Protein AF-A0A9R0P3U7-F1 (afdb_monomer)

Organism: Amycolatopsis mediterranei (strain S699) (NCBI:txid713604)

Radius of gyration: 27.36 Å; Cα contacts (8 Å, |Δi|>4): 194; chains: 1; bounding box: 64×31×93 Å

Foldseek 3Di:
DDDDDPPPPPFDKDKDKDKAFPVCVVVVQVLVVLLAWDFDDWDDDVRIIITMIMGGPPWFPVVLSVVLSVQLVVLVVVLVVLLVVLQVVLVVVLVVLLVQLVVLQVQLVVCVVVVVVVSNVVSPVSSVVSNVVSVVSSVVSSVVSCVVCVVVNVVSVVSSVVSSVVSNVRRD

Mean predicted aligned error: 7.84 Å

Solvent-accessible surface area (backbone atoms only — not comparable to full-atom values): 9050 Å² total; per-residue (Å²): 136,86,79,79,81,79,84,72,75,85,79,57,69,44,76,50,76,49,80,39,49,54,91,47,43,65,61,56,48,56,56,42,41,44,72,56,36,39,85,74,46,78,48,82,53,90,69,30,30,38,41,30,32,35,26,72,64,89,51,56,63,53,73,60,45,52,52,36,49,52,53,29,51,52,30,52,53,46,42,58,49,54,58,51,47,27,51,50,56,19,49,53,53,25,51,54,39,38,51,53,12,51,52,27,41,52,52,13,56,53,25,50,75,69,68,38,56,72,57,16,55,56,28,40,53,50,14,52,53,31,56,56,43,29,68,58,47,27,58,55,42,28,52,52,39,43,62,68,46,43,69,57,42,52,49,31,53,48,49,36,51,55,33,33,58,57,35,45,68,36,73,107

Structure (mmCIF, N/CA/C/O backbone):
data_AF-A0A9R0P3U7-F1
#
_entry.id   AF-A0A9R0P3U7-F1
#
loop_
_atom_site.group_PDB
_atom_site.id
_atom_site.type_symbol
_atom_site.label_atom_id
_atom_site.label_alt_id
_atom_site.label_comp_id
_atom_site.label_asym_id
_atom_site.label_entity_id
_atom_site.label_seq_id
_atom_site.pdbx_PDB_ins_code
_atom_site.Cartn_x
_atom_site.Cartn_y
_atom_site.Cartn_z
_atom_site.occupancy
_atom_site.B_iso_or_equiv
_atom_site.auth_seq_id
_atom_site.auth_comp_id
_atom_site.auth_asym_id
_atom_site.auth_atom_id
_atom_site.pdbx_PDB_model_num
ATOM 1 N N . MET A 1 1 ? -30.220 18.589 57.039 1.00 37.47 1 MET A N 1
ATOM 2 C CA . MET A 1 1 ? -30.140 19.066 55.644 1.00 37.47 1 MET A CA 1
ATOM 3 C C . MET A 1 1 ? -29.134 18.176 54.930 1.00 37.47 1 MET A C 1
ATOM 5 O O . MET A 1 1 ? -27.944 18.268 55.188 1.00 37.47 1 MET A O 1
ATOM 9 N N . THR A 1 2 ? -29.640 17.190 54.199 1.00 32.22 2 THR A N 1
ATOM 10 C CA . THR A 1 2 ? -28.894 16.063 53.626 1.00 32.22 2 THR A CA 1
ATOM 11 C C . THR A 1 2 ? -28.163 16.534 52.367 1.00 32.22 2 THR A C 1
ATOM 13 O O . THR A 1 2 ? -28.814 16.929 51.404 1.00 32.22 2 THR A O 1
ATOM 16 N N . ILE A 1 3 ? -26.827 16.539 52.372 1.00 41.19 3 ILE A N 1
ATOM 17 C CA . ILE A 1 3 ? -26.035 16.827 51.169 1.00 41.19 3 ILE A CA 1
ATOM 18 C C . ILE A 1 3 ? -25.976 15.543 50.341 1.00 41.19 3 ILE A C 1
ATOM 20 O O . ILE A 1 3 ? -25.471 14.520 50.800 1.00 41.19 3 ILE A O 1
ATOM 24 N N . ALA A 1 4 ? -26.557 15.602 49.144 1.00 38.62 4 ALA A N 1
ATOM 25 C CA . ALA A 1 4 ? -26.574 14.518 48.176 1.00 38.62 4 ALA A CA 1
ATOM 26 C C . ALA A 1 4 ? -25.140 14.089 47.825 1.00 38.62 4 ALA A C 1
ATOM 28 O O . ALA A 1 4 ? -24.325 14.898 47.378 1.00 38.62 4 ALA A O 1
ATOM 29 N N . ALA A 1 5 ? -24.842 12.807 48.033 1.00 41.56 5 ALA A N 1
ATOM 30 C CA . ALA A 1 5 ? -23.624 12.176 47.559 1.00 41.56 5 ALA A CA 1
ATOM 31 C C . ALA A 1 5 ? -23.601 12.238 46.023 1.00 41.56 5 ALA A C 1
ATOM 33 O O . ALA A 1 5 ? -24.422 11.627 45.344 1.00 41.56 5 ALA A O 1
ATOM 34 N N . ASN A 1 6 ? -22.674 13.022 45.484 1.00 44.75 6 ASN A N 1
ATOM 35 C CA . ASN A 1 6 ? -22.354 13.072 44.066 1.00 44.75 6 ASN A CA 1
ATOM 36 C C . ASN A 1 6 ? -21.674 11.747 43.677 1.00 44.75 6 ASN A C 1
ATOM 38 O O . ASN A 1 6 ? -20.470 11.591 43.878 1.00 44.75 6 ASN A O 1
ATOM 42 N N . ASP A 1 7 ? -22.454 10.798 43.155 1.00 44.03 7 ASP A N 1
ATOM 43 C CA . ASP A 1 7 ? -22.013 9.501 42.620 1.00 44.03 7 ASP A CA 1
ATOM 44 C C . ASP A 1 7 ? -21.230 9.672 41.304 1.00 44.03 7 ASP A C 1
ATOM 46 O O . ASP A 1 7 ? -21.638 9.249 40.223 1.00 44.03 7 ASP A O 1
ATOM 50 N N . ARG A 1 8 ? -20.077 10.346 41.368 1.00 46.25 8 ARG A N 1
ATOM 51 C CA . ARG A 1 8 ? -19.072 10.269 40.304 1.00 46.25 8 ARG A CA 1
ATOM 52 C C . ARG A 1 8 ? -18.259 9.014 40.546 1.00 46.25 8 ARG A C 1
ATOM 54 O O . ARG A 1 8 ? -17.208 9.065 41.184 1.00 46.25 8 ARG A O 1
ATOM 61 N N . GLN A 1 9 ? -18.754 7.885 40.048 1.00 52.25 9 GLN A N 1
ATOM 62 C CA . GLN A 1 9 ? -17.965 6.663 39.963 1.00 52.25 9 GLN A CA 1
ATOM 63 C C . GLN A 1 9 ? -16.602 7.002 39.347 1.00 52.25 9 GLN A C 1
ATOM 65 O O . GLN A 1 9 ? -16.529 7.512 38.230 1.00 52.25 9 GLN A O 1
ATOM 70 N N . ALA A 1 10 ? -15.518 6.765 40.086 1.00 55.09 10 ALA A N 1
ATOM 71 C CA . ALA A 1 10 ? -14.168 6.964 39.583 1.00 55.09 10 ALA A CA 1
ATOM 72 C C . ALA A 1 10 ? -13.922 5.975 38.430 1.00 55.09 10 ALA A C 1
ATOM 74 O O . ALA A 1 10 ? -13.651 4.793 38.651 1.00 55.09 10 ALA A O 1
ATOM 75 N N . VAL A 1 11 ? -14.084 6.445 37.193 1.00 63.28 11 VAL A N 1
ATOM 76 C CA . VAL A 1 11 ? -13.786 5.670 35.987 1.00 63.28 11 VAL A CA 1
ATOM 77 C C . VAL A 1 11 ? -12.270 5.647 35.816 1.00 63.28 11 VAL A C 1
ATOM 79 O O . VAL A 1 11 ? -11.634 6.688 35.658 1.00 63.28 11 VAL A O 1
ATOM 82 N N . SER A 1 12 ? -11.675 4.457 35.899 1.00 75.00 12 SER A N 1
ATOM 83 C CA . SER A 1 12 ? -10.252 4.263 35.622 1.00 75.00 12 SER A CA 1
ATOM 84 C C . SER A 1 12 ? -10.084 4.036 34.123 1.00 75.00 12 SER A C 1
ATOM 86 O O . SER A 1 12 ? -10.644 3.082 33.586 1.00 75.00 12 SER A O 1
ATOM 88 N N . TYR A 1 13 ? -9.320 4.903 33.463 1.00 81.75 13 TYR A N 1
ATOM 89 C CA . TYR A 1 13 ? -9.018 4.800 32.036 1.00 81.75 13 TYR A CA 1
ATOM 90 C C . TYR A 1 13 ? -7.704 4.052 31.797 1.00 81.75 13 TYR A C 1
ATOM 92 O O . TYR A 1 13 ? -6.769 4.134 32.597 1.00 81.75 13 TYR A O 1
ATOM 100 N N . GLU A 1 14 ? -7.635 3.323 30.688 1.00 84.50 14 GLU A N 1
ATOM 101 C CA . GLU A 1 14 ? -6.380 2.893 30.076 1.00 84.50 14 GLU A CA 1
ATOM 102 C C . GLU A 1 14 ? -6.054 3.784 28.878 1.00 84.50 14 GLU A C 1
ATOM 104 O O . GLU A 1 14 ? -6.958 4.280 28.207 1.00 84.50 14 GLU A O 1
ATOM 109 N N . TYR A 1 15 ? -4.761 3.982 28.631 1.00 87.06 15 TYR A N 1
ATOM 110 C CA . TYR A 1 15 ? -4.244 4.848 27.579 1.00 87.06 15 TYR A CA 1
ATOM 111 C C . TYR A 1 15 ? -3.344 4.042 26.654 1.00 87.06 15 TYR A C 1
ATOM 113 O O . TYR A 1 15 ? -2.592 3.177 27.108 1.00 87.06 15 TYR A O 1
ATOM 121 N N . THR A 1 16 ? -3.407 4.340 25.365 1.00 89.06 16 THR A N 1
ATOM 122 C CA . THR A 1 16 ? -2.484 3.806 24.370 1.00 89.06 16 THR A CA 1
ATOM 123 C C . THR A 1 16 ? -2.142 4.876 23.348 1.00 89.06 16 THR A C 1
ATOM 125 O O . THR A 1 16 ? -2.907 5.813 23.113 1.00 89.06 16 THR A O 1
ATOM 128 N N . THR A 1 17 ? -0.982 4.726 22.728 1.00 90.06 17 THR A N 1
ATOM 129 C CA . THR A 1 17 ? -0.498 5.636 21.701 1.00 90.06 17 THR A CA 1
ATOM 130 C C . THR A 1 17 ? -0.135 4.821 20.476 1.00 90.06 17 THR A C 1
ATOM 132 O O . THR A 1 17 ? 0.686 3.907 20.552 1.00 90.06 17 THR A O 1
ATOM 135 N N . ILE A 1 18 ? -0.731 5.164 19.338 1.00 91.62 18 ILE A N 1
ATOM 136 C CA . ILE A 1 18 ? -0.463 4.501 18.062 1.00 91.62 18 ILE A CA 1
ATOM 137 C C . ILE A 1 18 ? 0.065 5.509 17.050 1.00 91.62 18 ILE A C 1
ATOM 139 O O . ILE A 1 18 ? -0.390 6.650 16.987 1.00 91.62 18 ILE A O 1
ATOM 143 N N . ARG A 1 19 ? 1.029 5.085 16.234 1.00 92.00 19 ARG A N 1
ATOM 144 C CA . ARG A 1 19 ? 1.553 5.880 15.122 1.00 92.00 19 ARG A CA 1
ATOM 145 C C . ARG A 1 19 ? 1.035 5.304 13.815 1.00 92.00 19 ARG A C 1
ATOM 147 O O . ARG A 1 19 ? 1.267 4.132 13.532 1.00 92.00 19 ARG A O 1
ATOM 154 N N . VAL A 1 20 ? 0.354 6.127 13.027 1.00 91.88 20 VAL A N 1
ATOM 155 C CA . VAL A 1 20 ? -0.311 5.701 11.789 1.00 91.88 20 VAL A CA 1
ATOM 156 C C . VAL A 1 20 ? 0.047 6.628 10.631 1.00 91.88 20 VAL A C 1
ATOM 158 O O . VAL A 1 20 ? 0.421 7.784 10.838 1.00 91.88 20 VAL A O 1
ATOM 161 N N . GLU A 1 21 ? -0.030 6.121 9.403 1.00 90.62 21 GLU A N 1
ATOM 162 C CA . GLU A 1 21 ? 0.094 6.955 8.204 1.00 90.62 21 GLU A CA 1
ATOM 163 C C . GLU A 1 21 ? -1.110 7.912 8.135 1.00 90.62 21 GLU A C 1
ATOM 165 O O . GLU A 1 21 ? -2.233 7.562 8.511 1.00 90.62 21 GLU A O 1
ATOM 170 N N . ARG A 1 22 ? -0.874 9.158 7.716 1.00 88.06 22 ARG A N 1
ATOM 171 C CA . ARG A 1 22 ? -1.877 10.232 7.770 1.00 88.06 22 ARG A CA 1
ATOM 172 C C . ARG A 1 22 ? -3.093 9.957 6.881 1.00 88.06 22 ARG A C 1
ATOM 174 O O . ARG A 1 22 ? -4.198 10.373 7.217 1.00 88.06 22 ARG A O 1
ATOM 181 N N . ASP A 1 23 ? -2.895 9.268 5.766 1.00 87.81 23 ASP A N 1
ATOM 182 C CA . ASP A 1 23 ? -3.950 8.825 4.850 1.00 87.81 23 ASP A CA 1
ATOM 183 C C . ASP A 1 23 ? -4.873 7.763 5.477 1.00 87.81 23 ASP A C 1
ATOM 185 O O . ASP A 1 23 ? -6.067 7.725 5.180 1.00 87.81 23 ASP A O 1
ATOM 189 N N . LYS A 1 24 ? -4.348 6.954 6.400 1.00 88.38 24 LYS A N 1
ATOM 190 C CA . LYS A 1 24 ? -5.059 5.861 7.079 1.00 88.38 24 LYS A CA 1
ATOM 191 C C . LYS A 1 24 ? -5.595 6.234 8.457 1.00 88.38 24 LYS A C 1
ATOM 193 O O . LYS A 1 24 ? -6.249 5.413 9.096 1.00 88.38 24 LYS A O 1
ATOM 198 N N . GLU A 1 25 ? -5.376 7.467 8.912 1.00 91.00 25 GLU A N 1
ATOM 199 C CA . GLU A 1 25 ? -5.805 7.943 10.234 1.00 91.00 25 GLU A CA 1
ATOM 200 C C . GLU A 1 25 ? -7.283 7.651 10.515 1.00 91.00 25 GLU A C 1
ATOM 202 O O . GLU A 1 25 ? -7.614 7.126 11.577 1.00 91.00 25 GLU A O 1
ATOM 207 N N . ARG A 1 26 ? -8.169 7.983 9.564 1.00 89.94 26 ARG A N 1
ATOM 208 C CA . ARG A 1 26 ? -9.618 7.768 9.709 1.00 89.94 26 ARG A CA 1
ATOM 209 C C . ARG A 1 26 ? -9.945 6.302 9.947 1.00 89.94 26 ARG A C 1
ATOM 211 O O . ARG A 1 26 ? -10.655 5.992 10.894 1.00 89.94 26 ARG A O 1
ATOM 218 N N . LEU A 1 27 ? -9.366 5.419 9.139 1.00 90.38 27 LEU A N 1
ATOM 219 C CA . LEU A 1 27 ? -9.607 3.988 9.247 1.00 90.38 27 LEU A CA 1
ATOM 220 C C . LEU A 1 27 ? -9.114 3.441 10.590 1.00 90.38 27 LEU A C 1
ATOM 222 O O . LEU A 1 27 ? -9.845 2.729 11.268 1.00 90.38 27 LEU A O 1
ATOM 226 N N . HIS A 1 28 ? -7.899 3.806 11.012 1.00 91.94 28 HIS A N 1
ATOM 227 C CA . HIS A 1 28 ? -7.396 3.392 12.322 1.00 91.94 28 HIS A CA 1
ATOM 228 C C . HIS A 1 28 ? -8.298 3.892 13.450 1.00 91.94 28 HIS A C 1
ATOM 230 O O . HIS A 1 28 ? -8.609 3.123 14.354 1.00 91.94 28 HIS A O 1
ATOM 236 N N . ARG A 1 29 ? -8.753 5.144 13.387 1.00 92.19 29 ARG A N 1
ATOM 237 C CA . ARG A 1 29 ? -9.664 5.710 14.382 1.00 92.19 29 ARG A CA 1
ATOM 238 C C . ARG A 1 29 ? -10.971 4.917 14.473 1.00 92.19 29 ARG A C 1
ATOM 240 O O . ARG A 1 29 ? -11.303 4.465 15.560 1.00 92.19 29 ARG A O 1
ATOM 247 N N . GLU A 1 30 ? -11.656 4.697 13.353 1.00 91.19 30 GLU A N 1
ATOM 248 C CA . GLU A 1 30 ? -12.940 3.977 13.298 1.00 91.19 30 GLU A CA 1
ATOM 249 C C . GLU A 1 30 ? -12.831 2.546 13.853 1.00 91.19 30 GLU A C 1
ATOM 251 O O . GLU A 1 30 ? -13.691 2.084 14.611 1.00 91.19 30 GLU A O 1
ATOM 256 N N . VAL A 1 31 ? -11.736 1.848 13.529 1.00 91.44 31 VAL A N 1
ATOM 257 C CA . VAL A 1 31 ? -11.465 0.511 14.072 1.00 91.44 31 VAL A CA 1
ATOM 258 C C . VAL A 1 31 ? -11.306 0.570 15.588 1.00 91.44 31 VAL A C 1
ATOM 260 O O . VAL A 1 31 ? -11.970 -0.184 16.290 1.00 91.44 31 VAL A O 1
ATOM 263 N N . HIS A 1 32 ? -10.482 1.478 16.115 1.00 91.38 32 HIS A N 1
ATOM 264 C CA . HIS A 1 32 ? -10.245 1.573 17.559 1.00 91.38 32 HIS A CA 1
ATOM 265 C C . HIS A 1 32 ? -11.505 2.018 18.322 1.00 91.38 32 HIS A C 1
ATOM 267 O O . HIS A 1 32 ? -11.795 1.472 19.389 1.00 91.38 32 HIS A O 1
ATOM 273 N N . GLU A 1 33 ? -12.299 2.930 17.759 1.00 90.62 33 GLU A N 1
ATOM 274 C CA . GLU A 1 33 ? -13.597 3.343 18.312 1.00 90.62 33 GLU A CA 1
ATOM 275 C C . GLU A 1 33 ? -14.557 2.156 18.467 1.00 90.62 33 GLU A C 1
ATOM 277 O O . GLU A 1 33 ? -15.218 2.022 19.499 1.00 90.62 33 GLU A O 1
ATOM 282 N N . SER A 1 34 ? -14.553 1.220 17.513 1.00 89.00 34 SER A N 1
ATOM 283 C CA . SER A 1 34 ? -15.367 -0.003 17.583 1.00 89.00 34 SER A CA 1
ATOM 284 C C . SER A 1 34 ? -15.000 -0.924 18.760 1.00 89.00 34 SER A C 1
ATOM 286 O O . SER A 1 34 ? -15.835 -1.703 19.219 1.00 89.00 34 SER A O 1
ATOM 288 N N . PHE A 1 35 ? -13.777 -0.809 19.291 1.00 90.12 35 PHE A N 1
ATOM 289 C CA . PHE A 1 35 ? -13.299 -1.533 20.478 1.00 90.12 35 PHE A CA 1
ATOM 290 C C . PHE A 1 35 ? -13.371 -0.699 21.771 1.00 90.12 35 PHE A C 1
ATOM 292 O O . PHE A 1 35 ? -12.787 -1.091 22.786 1.00 90.12 35 PHE A O 1
ATOM 299 N N . GLY A 1 36 ? -14.077 0.438 21.751 1.00 87.75 36 GLY A N 1
ATOM 300 C CA . GLY A 1 36 ? -14.317 1.298 22.913 1.00 87.75 36 GLY A CA 1
ATOM 301 C C . GLY A 1 36 ? -13.225 2.335 23.186 1.00 87.75 36 GLY A C 1
ATOM 302 O O . GLY A 1 36 ? -13.249 2.974 24.238 1.00 87.75 36 GLY A O 1
ATOM 303 N N . TRP A 1 37 ? -12.258 2.503 22.282 1.00 91.38 37 TRP A N 1
ATOM 304 C CA . TRP A 1 37 ? -11.258 3.560 22.402 1.00 91.38 37 TRP A CA 1
ATOM 305 C C . TRP A 1 37 ? -11.828 4.914 21.979 1.00 91.38 37 TRP A C 1
ATOM 307 O O . TRP A 1 37 ? -12.610 5.022 21.044 1.00 91.38 37 TRP A O 1
ATOM 317 N N . ILE A 1 38 ? -11.395 5.967 22.657 1.00 90.25 38 ILE A N 1
ATOM 318 C CA . ILE A 1 38 ? -11.803 7.347 22.424 1.00 90.25 38 ILE A CA 1
ATOM 319 C C . ILE A 1 38 ? -10.538 8.150 22.157 1.00 90.25 38 ILE A C 1
ATOM 321 O O . ILE A 1 38 ? -9.551 8.013 22.880 1.00 90.25 38 ILE A O 1
ATOM 325 N N . LEU A 1 39 ? -10.564 9.001 21.136 1.00 91.25 39 LEU A N 1
ATOM 326 C CA . LEU A 1 39 ? -9.453 9.903 20.861 1.00 91.25 39 LEU A CA 1
ATOM 327 C C . LEU A 1 39 ? -9.288 10.921 21.996 1.00 91.25 39 LEU A C 1
ATOM 329 O O . LEU A 1 39 ? -10.214 11.669 22.303 1.00 91.25 39 LEU A O 1
ATOM 333 N N . ASP A 1 40 ? -8.098 10.950 22.586 1.00 90.62 40 ASP A N 1
ATOM 334 C CA . ASP A 1 40 ? -7.707 11.896 23.633 1.00 90.62 40 ASP A CA 1
ATOM 335 C C . ASP A 1 40 ? -6.778 12.984 23.082 1.00 90.62 40 ASP A C 1
ATOM 337 O O . ASP A 1 40 ? -6.924 14.159 23.412 1.00 90.62 40 ASP A O 1
ATOM 341 N N . GLY A 1 41 ? -5.882 12.610 22.165 1.00 87.50 41 GLY A N 1
ATOM 342 C CA . GLY A 1 41 ? -4.870 13.506 21.615 1.00 87.50 41 GLY A CA 1
ATOM 343 C C . GLY A 1 41 ? -4.447 13.136 20.197 1.00 87.50 41 GLY A C 1
ATOM 344 O O . GLY A 1 41 ? -4.568 11.995 19.746 1.00 87.50 41 GLY A O 1
ATOM 345 N N . ARG A 1 42 ? -3.961 14.136 19.458 1.00 91.94 42 ARG A N 1
ATOM 346 C CA . ARG A 1 42 ? -3.481 13.985 18.081 1.00 91.94 42 ARG A CA 1
ATOM 347 C C . ARG A 1 42 ? -2.235 14.832 17.874 1.00 91.94 42 ARG A C 1
ATOM 349 O O . ARG A 1 42 ? -2.312 16.057 17.922 1.00 91.94 42 ARG A O 1
ATOM 356 N N . VAL A 1 43 ? -1.123 14.183 17.542 1.00 92.12 43 VAL A N 1
ATOM 357 C CA . VAL A 1 43 ? 0.150 14.850 17.251 1.00 92.12 43 VAL A CA 1
ATOM 358 C C . VAL A 1 43 ? 0.562 14.548 15.806 1.00 92.12 43 VAL A C 1
ATOM 360 O O . VAL A 1 43 ? 1.008 13.435 15.509 1.00 92.12 43 VAL A O 1
ATOM 363 N N . PRO A 1 44 ? 0.379 15.490 14.864 1.00 88.50 44 PRO A N 1
ATOM 364 C CA . PRO A 1 44 ? 0.813 15.306 13.483 1.00 88.50 44 PRO A CA 1
ATOM 365 C C . PRO A 1 44 ? 2.345 15.367 13.366 1.00 88.50 44 PRO A C 1
ATOM 367 O O . PRO A 1 44 ? 2.986 16.236 13.950 1.00 88.50 44 PRO A O 1
ATOM 370 N N . ALA A 1 45 ? 2.929 14.470 12.568 1.00 88.75 45 ALA A N 1
ATOM 371 C CA . ALA A 1 45 ? 4.366 14.370 12.318 1.00 88.75 45 ALA A CA 1
ATOM 372 C C . ALA A 1 45 ? 4.637 14.005 10.843 1.00 88.75 45 ALA A C 1
ATOM 374 O O . ALA A 1 45 ? 4.840 12.836 10.494 1.00 88.75 45 ALA A O 1
ATOM 375 N N . GLY A 1 46 ? 4.629 15.014 9.965 1.00 88.31 46 GLY A N 1
ATOM 376 C CA . GLY A 1 46 ? 4.864 14.849 8.525 1.00 88.31 46 GLY A CA 1
ATOM 377 C C . GLY A 1 46 ? 3.784 13.999 7.845 1.00 88.31 46 GLY A C 1
ATOM 378 O O . GLY A 1 46 ? 2.605 14.358 7.849 1.00 88.31 46 GLY A O 1
ATOM 379 N N . GLU A 1 47 ? 4.195 12.867 7.269 1.00 88.88 47 GLU A N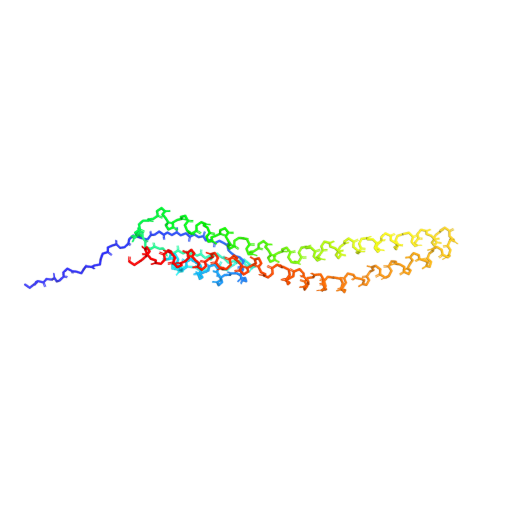 1
ATOM 380 C CA . GLU A 1 47 ? 3.304 11.875 6.640 1.00 88.88 47 GLU A CA 1
ATOM 381 C C . GLU A 1 47 ? 2.650 10.917 7.644 1.00 88.88 47 GLU A C 1
ATOM 383 O O . GLU A 1 47 ? 1.776 10.129 7.288 1.00 88.88 47 GLU A O 1
ATOM 388 N N . THR A 1 48 ? 3.044 10.993 8.913 1.00 90.69 4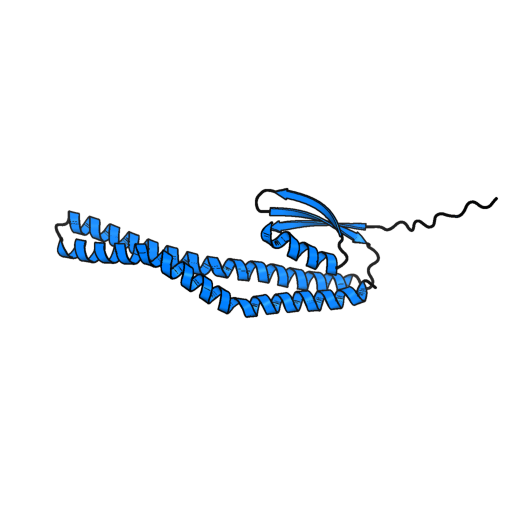8 THR A N 1
ATOM 389 C CA . THR A 1 48 ? 2.491 10.166 9.987 1.00 90.69 48 THR A CA 1
ATOM 390 C C . THR A 1 48 ? 1.762 11.017 11.013 1.00 90.69 48 THR A C 1
ATOM 392 O O . THR A 1 48 ? 2.008 12.214 11.153 1.00 90.69 48 THR A O 1
ATOM 395 N N . VAL A 1 49 ? 0.858 10.397 11.755 1.00 92.81 49 VAL A N 1
ATOM 396 C CA . VAL A 1 49 ? 0.155 11.017 12.870 1.00 92.81 49 VAL A CA 1
ATOM 397 C C . VAL A 1 49 ? 0.145 10.064 14.049 1.00 92.81 49 VAL A C 1
ATOM 399 O O . VAL A 1 49 ? -0.096 8.865 13.906 1.00 92.81 49 VAL A O 1
ATOM 402 N N . THR A 1 50 ? 0.456 10.605 15.217 1.00 93.31 50 THR A N 1
ATOM 403 C CA . THR A 1 50 ? 0.358 9.888 16.478 1.00 93.31 50 THR A CA 1
ATOM 404 C C . THR A 1 50 ? -1.019 10.159 17.069 1.00 93.31 50 THR A C 1
ATOM 406 O O . THR A 1 50 ? -1.406 11.319 17.236 1.00 93.31 50 THR A O 1
ATOM 409 N N . LEU A 1 51 ? -1.768 9.095 17.343 1.00 92.25 51 LEU A N 1
ATOM 410 C CA . LEU A 1 51 ? -3.072 9.138 17.992 1.00 92.25 51 LEU A CA 1
ATOM 411 C C . LEU A 1 51 ? -2.914 8.651 19.428 1.00 92.25 51 LEU A C 1
ATOM 413 O O . LEU A 1 51 ? -2.406 7.554 19.665 1.00 92.25 51 LEU A O 1
ATOM 417 N N . GLU A 1 52 ? -3.356 9.469 20.369 1.00 91.88 52 GLU A N 1
ATOM 418 C CA . GLU A 1 52 ? -3.473 9.115 21.777 1.00 91.88 52 GLU A CA 1
ATOM 419 C C . GLU A 1 52 ? -4.922 8.723 22.030 1.00 91.88 52 GLU A C 1
ATOM 421 O O . GLU A 1 52 ? -5.852 9.480 21.739 1.00 91.88 52 GLU A O 1
ATOM 426 N N . LEU A 1 53 ? -5.116 7.506 22.516 1.00 91.31 53 LEU A N 1
ATOM 427 C CA . LEU A 1 53 ? -6.414 6.880 22.685 1.00 91.31 53 LEU A CA 1
ATOM 428 C C . LEU A 1 53 ? -6.593 6.508 24.155 1.00 91.31 53 LEU A C 1
ATOM 430 O O . LEU A 1 53 ? -5.667 6.000 24.788 1.00 91.31 53 LEU A O 1
ATOM 434 N N . LYS A 1 54 ? -7.800 6.705 24.679 1.00 91.06 54 LYS A N 1
ATOM 435 C CA . LYS A 1 54 ? -8.194 6.274 26.023 1.00 91.06 54 LYS A CA 1
ATOM 436 C C . LYS A 1 54 ? -9.419 5.371 25.978 1.00 91.06 54 LYS A C 1
ATOM 438 O O . LYS A 1 54 ? -10.290 5.565 25.137 1.00 91.06 54 LYS A O 1
ATOM 443 N N . ARG A 1 55 ? -9.518 4.403 26.883 1.00 87.44 55 ARG A N 1
ATOM 444 C CA . ARG A 1 55 ? -10.664 3.484 26.991 1.00 87.44 55 ARG A CA 1
ATOM 445 C C . ARG A 1 55 ? -11.003 3.220 28.455 1.00 87.44 55 ARG A C 1
ATOM 447 O O . ARG A 1 55 ? -10.111 3.221 29.301 1.00 87.44 55 ARG A O 1
ATOM 454 N N . ASP A 1 56 ? -12.281 3.017 28.770 1.00 84.44 56 ASP A N 1
ATOM 455 C CA . ASP A 1 56 ? -12.703 2.598 30.114 1.00 84.44 56 ASP A CA 1
ATOM 456 C C . ASP A 1 56 ? -12.169 1.185 30.414 1.00 84.44 56 ASP A C 1
ATOM 458 O O . ASP A 1 56 ? -12.262 0.279 29.585 1.00 84.44 56 ASP A O 1
ATOM 462 N N . ARG A 1 57 ? -11.606 0.968 31.606 1.00 78.06 57 ARG A N 1
ATOM 463 C CA . ARG A 1 57 ? -11.101 -0.348 32.029 1.00 78.06 57 ARG A CA 1
ATOM 464 C C . ARG A 1 57 ? -12.209 -1.362 32.327 1.00 78.06 57 ARG A C 1
ATOM 466 O O . ARG A 1 57 ? -11.909 -2.551 32.448 1.00 78.06 57 ARG A O 1
ATOM 473 N N . ARG A 1 58 ? -13.469 -0.939 32.459 1.00 75.81 58 ARG A N 1
ATOM 474 C CA . ARG A 1 58 ? -14.620 -1.793 32.808 1.00 75.81 58 ARG A CA 1
ATOM 475 C C . ARG A 1 58 ? -15.205 -2.544 31.603 1.00 75.81 58 ARG A C 1
ATOM 477 O O . ARG A 1 58 ? -16.390 -2.445 31.314 1.00 75.81 58 ARG A O 1
ATOM 484 N N . ILE A 1 59 ? -14.382 -3.338 30.921 1.00 76.88 59 ILE A N 1
ATOM 485 C CA . ILE A 1 59 ? -14.813 -4.145 29.766 1.00 76.88 59 ILE A CA 1
ATOM 486 C C . ILE A 1 59 ? -15.205 -5.550 30.215 1.00 76.88 59 ILE A C 1
ATOM 488 O O . ILE A 1 59 ? -14.435 -6.245 30.889 1.00 76.88 59 ILE A O 1
ATOM 492 N N . ARG A 1 60 ? -16.385 -6.008 29.791 1.00 74.69 60 ARG A N 1
ATOM 493 C CA . ARG A 1 60 ? -16.821 -7.384 30.017 1.00 74.69 60 ARG A CA 1
ATOM 494 C C . ARG A 1 60 ? -15.968 -8.324 29.163 1.00 74.69 60 ARG A C 1
ATOM 496 O O . ARG A 1 60 ? -15.864 -8.159 27.957 1.00 74.69 60 ARG A O 1
ATOM 503 N N . ASN A 1 61 ? -15.360 -9.329 29.790 1.00 80.94 61 ASN A N 1
ATOM 504 C CA . ASN A 1 61 ? -14.528 -10.330 29.111 1.00 80.94 61 ASN A CA 1
ATOM 505 C C . ASN A 1 61 ? -13.362 -9.741 28.277 1.00 80.94 61 ASN A C 1
ATOM 507 O O . ASN A 1 61 ? -13.196 -10.027 27.089 1.00 80.94 61 ASN A O 1
ATOM 511 N N . ARG A 1 62 ? -12.518 -8.931 28.933 1.00 84.44 62 ARG A N 1
ATOM 512 C CA . ARG A 1 62 ? -11.327 -8.284 28.349 1.00 84.44 62 ARG A CA 1
ATOM 513 C C . ARG A 1 62 ? -10.427 -9.203 27.500 1.00 84.44 62 ARG A C 1
ATOM 515 O O . ARG A 1 62 ? -9.998 -8.733 26.448 1.00 84.44 62 ARG A O 1
ATOM 522 N N . PRO A 1 63 ? -10.133 -10.464 27.884 1.00 88.06 63 PRO A N 1
ATOM 523 C CA . PRO A 1 63 ? -9.284 -11.333 27.066 1.00 88.06 63 PRO A CA 1
ATOM 524 C C . PRO A 1 63 ? -9.846 -11.577 25.660 1.00 88.06 63 PRO A C 1
ATOM 526 O O . PRO A 1 63 ? -9.097 -11.549 24.690 1.00 88.06 63 PRO A O 1
ATOM 529 N N . VAL A 1 64 ? -11.167 -11.744 25.533 1.00 88.94 64 VAL A N 1
ATOM 530 C CA . VAL A 1 64 ? -11.820 -11.960 24.232 1.00 88.94 64 VAL A CA 1
ATOM 531 C C . VAL A 1 64 ? -11.794 -10.693 23.381 1.00 88.94 64 VAL A C 1
ATOM 533 O O . VAL A 1 64 ? -11.474 -10.758 22.197 1.00 88.94 64 VAL A O 1
ATOM 536 N N . VAL A 1 65 ? -12.076 -9.529 23.975 1.00 89.12 65 VAL A N 1
ATOM 537 C CA . VAL A 1 65 ? -12.017 -8.242 23.260 1.00 89.12 65 VAL A CA 1
ATOM 538 C C . VAL A 1 65 ? -10.596 -7.938 22.783 1.00 89.12 65 VAL A C 1
ATOM 540 O O . VAL A 1 65 ? -10.424 -7.468 21.662 1.00 89.12 65 VAL A O 1
ATOM 543 N N . ALA A 1 66 ? -9.579 -8.249 23.591 1.00 89.56 66 ALA A N 1
ATOM 544 C CA . ALA A 1 66 ? -8.181 -8.086 23.202 1.00 89.56 66 ALA A CA 1
ATOM 545 C C . ALA A 1 66 ? -7.805 -8.971 22.000 1.00 89.56 66 ALA A C 1
ATOM 547 O O . ALA A 1 66 ? -7.123 -8.502 21.094 1.00 89.56 66 ALA A O 1
ATOM 548 N N . GLU A 1 67 ? -8.289 -10.214 21.950 1.00 93.12 67 GLU A N 1
ATOM 549 C CA . GLU A 1 67 ? -8.026 -11.116 20.822 1.00 93.12 67 GLU A CA 1
ATOM 550 C C . GLU A 1 67 ? -8.749 -10.683 19.534 1.00 93.12 67 GLU A C 1
ATOM 552 O O . GLU A 1 67 ? -8.169 -10.709 18.445 1.00 93.12 67 GLU A O 1
ATOM 557 N N . LEU A 1 68 ? -9.996 -10.212 19.647 1.00 93.50 68 LEU A N 1
ATOM 558 C CA . LEU A 1 68 ? -10.728 -9.630 18.516 1.00 93.50 68 LEU A CA 1
ATOM 559 C C . LEU A 1 68 ? -10.037 -8.364 17.994 1.00 93.50 68 LEU A C 1
ATOM 561 O O . LEU A 1 68 ? -9.906 -8.197 16.782 1.00 93.50 68 LEU A O 1
ATOM 565 N N . GLN A 1 69 ? -9.555 -7.508 18.899 1.00 92.19 69 GLN A N 1
ATOM 566 C CA . GLN A 1 69 ? -8.793 -6.313 18.545 1.00 92.19 69 GLN A CA 1
ATOM 567 C C . GLN A 1 69 ? -7.497 -6.689 17.815 1.00 92.19 69 GLN A C 1
ATOM 569 O O . GLN A 1 69 ? -7.225 -6.143 16.750 1.00 92.19 69 GLN A O 1
ATOM 574 N N . ARG A 1 70 ? -6.744 -7.675 18.322 1.00 93.75 70 ARG A N 1
ATOM 575 C CA . ARG A 1 70 ? -5.525 -8.187 17.674 1.00 93.75 70 ARG A CA 1
ATOM 576 C C . ARG A 1 70 ? -5.806 -8.672 16.250 1.00 93.75 70 ARG A C 1
ATOM 578 O O . ARG A 1 70 ? -5.080 -8.327 15.324 1.00 93.75 70 ARG A O 1
ATOM 585 N N . THR A 1 71 ? -6.902 -9.405 16.061 1.00 95.44 71 THR A N 1
ATOM 586 C CA . THR A 1 71 ? -7.337 -9.883 14.738 1.00 95.44 71 THR A CA 1
ATOM 587 C C . THR A 1 71 ? -7.682 -8.722 13.794 1.00 95.44 71 THR A C 1
ATOM 589 O O . THR A 1 71 ? -7.303 -8.734 12.622 1.00 95.44 71 THR A O 1
ATOM 592 N N . ALA A 1 72 ? -8.368 -7.690 14.292 1.00 93.25 72 ALA A N 1
ATOM 593 C CA . ALA A 1 72 ? -8.690 -6.498 13.509 1.00 93.25 72 ALA A CA 1
ATOM 594 C C . ALA A 1 72 ? -7.435 -5.695 13.126 1.00 93.25 72 ALA A C 1
ATOM 596 O O . ALA A 1 72 ? -7.313 -5.242 11.988 1.00 93.25 72 ALA A O 1
ATOM 597 N N . GLU A 1 73 ? -6.479 -5.551 14.046 1.00 93.19 73 GLU A N 1
ATOM 598 C CA . GLU A 1 73 ? -5.192 -4.891 13.802 1.00 93.19 73 GLU A CA 1
ATOM 599 C C . GLU A 1 73 ? -4.344 -5.654 1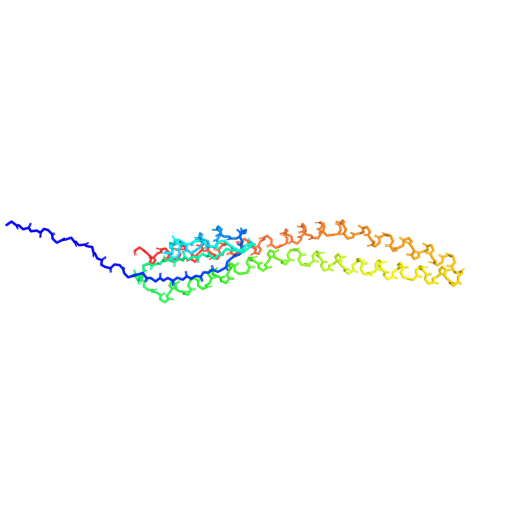2.772 1.00 93.19 73 GLU A C 1
ATOM 601 O O . GLU A 1 73 ? -3.741 -5.039 11.889 1.00 93.19 73 GLU A O 1
ATOM 606 N N . GLU A 1 74 ? -4.340 -6.989 12.815 1.00 95.31 74 GLU A N 1
ATOM 607 C CA . GLU A 1 74 ? -3.689 -7.827 11.801 1.00 95.31 74 GLU A CA 1
ATOM 608 C C . GLU A 1 74 ? -4.313 -7.642 10.413 1.00 95.31 74 GLU A C 1
ATOM 610 O O . GLU A 1 74 ? -3.587 -7.492 9.419 1.00 95.31 74 GLU A O 1
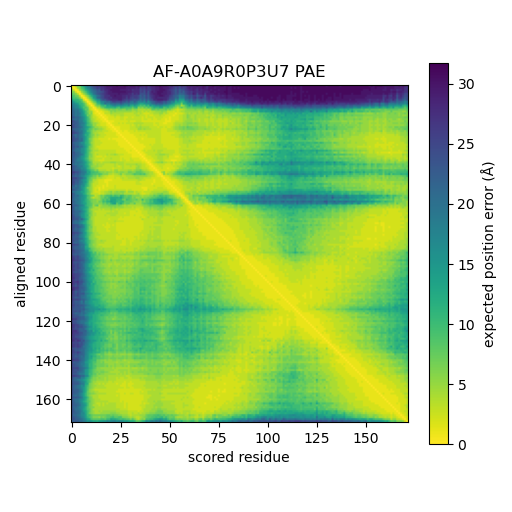ATOM 615 N N . ALA A 1 75 ? -5.648 -7.602 10.338 1.00 94.25 75 ALA A N 1
ATOM 616 C CA . ALA A 1 75 ? -6.378 -7.339 9.102 1.00 94.25 75 ALA A CA 1
ATOM 617 C C . ALA A 1 75 ? -6.081 -5.930 8.561 1.00 94.25 75 ALA A C 1
ATOM 619 O O . ALA A 1 75 ? -5.810 -5.760 7.369 1.00 94.25 75 ALA A O 1
ATOM 620 N N . LEU A 1 76 ? -6.025 -4.928 9.438 1.00 93.31 76 LEU A N 1
ATOM 621 C CA . LEU A 1 76 ? -5.685 -3.549 9.093 1.00 93.31 76 LEU A CA 1
ATOM 622 C C . LEU A 1 76 ? -4.245 -3.421 8.569 1.00 93.31 76 LEU A C 1
ATOM 624 O O . LEU A 1 76 ? -3.999 -2.802 7.530 1.00 93.31 76 LEU A O 1
ATOM 628 N N . ALA A 1 77 ? -3.290 -4.085 9.222 1.00 92.75 77 ALA A N 1
ATOM 629 C CA . ALA A 1 77 ? -1.915 -4.173 8.740 1.00 92.75 77 ALA A CA 1
ATOM 630 C C . ALA A 1 77 ? -1.837 -4.883 7.376 1.00 92.75 77 ALA A C 1
ATOM 632 O O . ALA A 1 77 ? -1.037 -4.499 6.517 1.00 92.75 77 ALA A O 1
ATOM 633 N N . SER A 1 78 ? -2.679 -5.897 7.155 1.00 94.00 78 SER A N 1
ATOM 634 C CA . SER A 1 78 ? -2.796 -6.604 5.879 1.00 94.00 78 SER A CA 1
ATOM 635 C C . SER A 1 78 ? -3.285 -5.690 4.755 1.00 94.00 78 SER A C 1
ATOM 637 O O . SER A 1 78 ? -2.651 -5.658 3.700 1.00 94.00 78 SER A O 1
ATOM 639 N N . ILE A 1 79 ? -4.314 -4.865 4.993 1.00 93.38 79 ILE A N 1
ATOM 640 C CA . ILE A 1 79 ? -4.779 -3.838 4.040 1.00 93.38 79 ILE A CA 1
ATOM 641 C C . ILE A 1 79 ? -3.615 -2.926 3.645 1.00 93.38 79 ILE A C 1
ATOM 643 O O . IL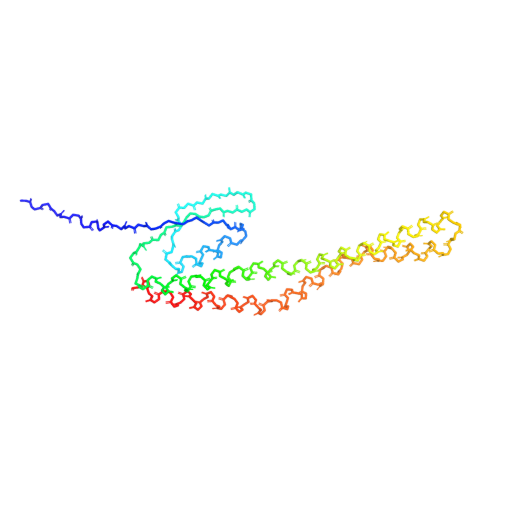E A 1 79 ? -3.306 -2.795 2.459 1.00 93.38 79 ILE A O 1
ATOM 647 N N . GLY A 1 80 ? -2.889 -2.385 4.627 1.00 91.06 80 GLY A N 1
ATOM 648 C CA . GLY A 1 80 ? -1.750 -1.507 4.362 1.00 91.06 80 GLY A CA 1
ATOM 649 C C . GLY A 1 80 ? -0.611 -2.181 3.581 1.00 91.06 80 GLY A C 1
ATOM 650 O O . GLY A 1 80 ? 0.083 -1.515 2.808 1.00 91.06 80 GLY A O 1
ATOM 651 N N . ARG A 1 81 ? -0.389 -3.493 3.748 1.00 92.12 81 ARG A N 1
ATOM 652 C CA . ARG A 1 81 ? 0.565 -4.261 2.922 1.00 92.12 81 ARG A CA 1
ATOM 653 C C . ARG A 1 81 ? 0.046 -4.464 1.500 1.00 92.12 81 ARG A C 1
ATOM 655 O O . ARG A 1 81 ? 0.797 -4.250 0.549 1.00 92.12 81 ARG A O 1
ATOM 662 N N . LEU A 1 82 ? -1.222 -4.844 1.344 1.00 93.00 82 LEU A N 1
ATOM 663 C CA . LEU A 1 82 ? -1.847 -5.069 0.039 1.00 93.00 82 LEU A CA 1
ATOM 664 C C . LEU A 1 82 ? -1.861 -3.781 -0.789 1.00 93.00 82 LEU A C 1
ATOM 666 O O . LEU A 1 82 ? -1.490 -3.804 -1.960 1.00 93.00 82 LEU A O 1
ATOM 670 N N . GLU A 1 83 ? -2.191 -2.640 -0.189 1.00 91.19 83 GLU A N 1
ATOM 671 C CA . GLU A 1 83 ? -2.150 -1.341 -0.863 1.00 91.19 83 GLU A CA 1
ATOM 672 C C . GLU A 1 83 ? -0.749 -0.963 -1.339 1.00 91.19 83 GLU A C 1
ATOM 674 O O . GLU A 1 83 ? -0.582 -0.605 -2.506 1.00 91.19 83 GLU A O 1
ATOM 679 N N . ARG A 1 84 ? 0.269 -1.116 -0.483 1.00 90.25 84 ARG A N 1
ATOM 680 C CA . ARG A 1 84 ? 1.670 -0.864 -0.858 1.00 90.25 84 ARG A CA 1
ATOM 681 C C . ARG A 1 84 ? 2.158 -1.817 -1.948 1.00 90.25 84 ARG A C 1
ATOM 683 O O . ARG A 1 84 ? 2.920 -1.415 -2.822 1.00 90.25 84 ARG A O 1
ATOM 690 N N . SER A 1 85 ? 1.687 -3.063 -1.959 1.00 89.81 85 SER A N 1
ATOM 691 C CA . SER A 1 85 ? 2.073 -4.029 -2.993 1.00 89.81 85 SER A CA 1
ATOM 692 C C . SER A 1 85 ? 1.574 -3.649 -4.397 1.00 89.81 85 SER A C 1
ATOM 694 O O . SER A 1 85 ? 2.256 -3.949 -5.381 1.00 89.81 85 SER A O 1
ATOM 696 N N . LYS A 1 86 ? 0.450 -2.912 -4.506 1.00 88.88 86 LYS A N 1
ATOM 697 C CA . LYS A 1 86 ? -0.082 -2.407 -5.790 1.00 88.88 86 LYS A CA 1
ATOM 698 C C . LYS A 1 86 ? 0.943 -1.541 -6.519 1.00 88.88 86 LYS A C 1
ATOM 700 O O . LYS A 1 86 ? 1.078 -1.642 -7.737 1.00 88.88 86 LYS A O 1
ATOM 705 N N . THR A 1 87 ? 1.637 -0.675 -5.783 1.00 88.88 87 THR A N 1
ATOM 706 C CA . THR A 1 87 ? 2.643 0.237 -6.338 1.00 88.88 87 THR A CA 1
ATOM 707 C C . THR A 1 87 ? 4.018 -0.411 -6.388 1.00 88.88 87 THR A C 1
ATOM 709 O O . THR A 1 87 ? 4.701 -0.260 -7.392 1.00 88.88 87 THR A O 1
ATOM 712 N N . ALA A 1 88 ? 4.401 -1.206 -5.383 1.00 89.44 88 ALA A N 1
ATOM 713 C CA . ALA A 1 88 ? 5.715 -1.846 -5.336 1.00 89.44 88 ALA A CA 1
ATOM 714 C C . ALA A 1 88 ? 6.002 -2.722 -6.568 1.00 89.44 88 ALA A C 1
ATOM 716 O O . ALA A 1 88 ? 7.075 -2.614 -7.158 1.00 89.44 88 ALA A O 1
ATOM 717 N N . ILE A 1 89 ? 5.036 -3.541 -7.003 1.00 88.81 89 ILE A N 1
ATOM 718 C CA . ILE A 1 89 ? 5.195 -4.392 -8.194 1.00 88.81 89 ILE A CA 1
ATOM 719 C C . ILE A 1 89 ? 5.311 -3.539 -9.463 1.00 88.81 89 ILE A C 1
ATOM 721 O O . ILE A 1 89 ? 6.164 -3.802 -10.310 1.00 88.81 89 ILE A O 1
ATOM 725 N N . ALA A 1 90 ? 4.470 -2.508 -9.597 1.00 88.62 90 ALA A N 1
ATOM 726 C CA . ALA A 1 90 ? 4.498 -1.621 -10.756 1.00 88.62 90 ALA A CA 1
ATOM 727 C C . ALA A 1 90 ? 5.837 -0.869 -10.856 1.00 88.62 90 ALA A C 1
ATOM 729 O O . ALA A 1 90 ? 6.414 -0.794 -11.941 1.00 88.62 90 ALA A O 1
ATOM 730 N N . SER A 1 91 ? 6.358 -0.377 -9.729 1.00 90.12 91 SER A N 1
ATOM 731 C CA . SER A 1 91 ? 7.660 0.289 -9.652 1.00 90.12 91 SER A CA 1
ATOM 732 C C . SER A 1 91 ? 8.815 -0.666 -9.937 1.00 90.12 91 SER A C 1
ATOM 734 O O . SER A 1 91 ? 9.698 -0.319 -10.713 1.00 90.12 91 SER A O 1
ATOM 736 N N . ALA A 1 92 ? 8.797 -1.879 -9.374 1.00 92.31 92 ALA A N 1
ATOM 737 C CA . ALA A 1 92 ? 9.839 -2.875 -9.616 1.00 92.31 92 ALA A CA 1
ATOM 738 C C . ALA A 1 92 ? 9.983 -3.175 -11.114 1.00 92.31 92 ALA A C 1
ATOM 740 O O . ALA A 1 92 ? 11.081 -3.094 -11.658 1.00 92.31 92 ALA A O 1
ATOM 741 N N . VAL A 1 93 ? 8.864 -3.424 -11.801 1.00 92.38 93 VAL A N 1
ATOM 742 C CA . VAL A 1 93 ? 8.871 -3.671 -13.246 1.00 92.38 93 VAL A CA 1
ATOM 743 C C . VAL A 1 93 ? 9.327 -2.433 -14.026 1.00 92.38 93 VAL A C 1
ATOM 745 O O . VAL A 1 93 ? 10.142 -2.558 -14.938 1.00 92.38 93 VAL A O 1
ATOM 748 N N . ALA A 1 94 ? 8.846 -1.239 -13.668 1.00 92.62 94 ALA A N 1
ATOM 749 C CA . ALA A 1 94 ? 9.257 0.006 -14.317 1.00 92.62 94 ALA A CA 1
ATOM 750 C C . ALA A 1 94 ? 10.776 0.237 -14.217 1.00 92.62 94 ALA A C 1
ATOM 752 O O . ALA A 1 94 ? 11.412 0.565 -15.219 1.00 92.62 94 ALA A O 1
ATOM 753 N N . TYR A 1 95 ? 11.368 0.005 -13.043 1.00 93.19 95 TYR A N 1
ATOM 754 C CA . TYR A 1 95 ? 12.809 0.138 -12.834 1.00 93.19 95 TYR A CA 1
ATOM 755 C C . TYR A 1 95 ? 13.614 -0.921 -13.584 1.00 93.19 95 TYR A C 1
ATOM 757 O O . TYR A 1 95 ? 14.628 -0.580 -14.187 1.00 93.19 95 TYR A O 1
ATOM 765 N N . SER A 1 96 ? 13.162 -2.179 -13.622 1.00 94.88 96 SER A N 1
ATOM 766 C CA . SER A 1 96 ? 13.830 -3.224 -14.411 1.00 94.88 96 SER A CA 1
ATOM 767 C C . SER A 1 96 ? 13.854 -2.893 -15.906 1.00 94.88 96 SER A C 1
ATOM 769 O O . SER A 1 96 ? 14.882 -3.056 -16.560 1.00 94.88 96 SER A O 1
ATOM 771 N N . VAL A 1 97 ? 12.742 -2.383 -16.441 1.00 94.50 97 VAL A N 1
ATOM 772 C CA . VAL A 1 97 ? 12.631 -1.966 -17.848 1.00 94.50 97 VAL A CA 1
ATOM 773 C C . VAL A 1 97 ? 13.517 -0.749 -18.131 1.00 94.50 97 VAL A C 1
ATOM 775 O O . VAL A 1 97 ? 14.239 -0.741 -19.126 1.00 94.50 97 VAL A O 1
ATOM 778 N N . GLY A 1 98 ? 13.534 0.240 -17.231 1.00 94.12 98 GLY A N 1
ATOM 779 C CA . GLY A 1 98 ? 14.425 1.398 -17.341 1.00 94.12 98 GLY A CA 1
ATOM 780 C C . GLY A 1 98 ? 15.908 1.016 -17.307 1.00 94.12 98 GLY A C 1
ATOM 781 O O . GLY A 1 98 ? 16.688 1.507 -18.121 1.00 94.12 98 GLY A O 1
ATOM 782 N N . LEU A 1 99 ? 16.294 0.086 -16.426 1.00 95.44 99 LEU A N 1
ATOM 783 C CA . LEU A 1 99 ? 17.663 -0.425 -16.336 1.00 95.44 99 LEU A CA 1
ATOM 784 C C . LEU A 1 99 ? 18.082 -1.168 -17.613 1.00 95.44 99 LEU A C 1
ATOM 786 O O . LEU A 1 99 ? 19.196 -0.974 -18.100 1.00 95.44 99 LEU A O 1
ATOM 790 N N . ALA A 1 100 ? 17.182 -1.966 -18.194 1.00 95.31 100 ALA A N 1
ATOM 791 C CA . ALA A 1 100 ? 17.418 -2.601 -19.489 1.00 95.31 100 ALA A CA 1
ATOM 792 C C . ALA A 1 100 ? 17.629 -1.553 -20.597 1.00 95.31 100 ALA A C 1
ATOM 794 O O . ALA A 1 100 ? 18.577 -1.664 -21.373 1.00 95.31 100 ALA A O 1
ATOM 795 N N . GLY A 1 101 ? 16.811 -0.493 -20.631 1.00 94.81 101 GLY A N 1
ATOM 796 C CA . GLY A 1 101 ? 16.992 0.633 -21.555 1.00 94.81 101 GLY A CA 1
ATOM 797 C C . GLY A 1 101 ? 18.347 1.330 -21.398 1.00 94.81 101 GLY A C 1
ATOM 798 O O . GLY A 1 101 ? 19.023 1.596 -22.391 1.00 94.81 101 GLY A O 1
ATOM 799 N N . ALA A 1 102 ? 18.793 1.553 -20.159 1.00 95.38 102 ALA A N 1
ATOM 800 C CA . ALA A 1 102 ? 20.109 2.123 -19.876 1.00 95.38 102 ALA A CA 1
ATOM 801 C C . ALA A 1 102 ? 21.258 1.230 -20.384 1.00 95.38 102 ALA A C 1
ATOM 803 O O . ALA A 1 102 ? 22.223 1.739 -20.955 1.00 95.38 102 ALA A O 1
ATOM 804 N N . ALA A 1 103 ? 21.139 -0.095 -20.247 1.00 96.56 103 ALA A N 1
ATOM 805 C CA . ALA A 1 103 ? 22.121 -1.039 -20.782 1.00 96.56 103 ALA A CA 1
ATOM 806 C C . ALA A 1 103 ? 22.195 -0.992 -22.321 1.00 96.56 103 ALA A C 1
ATOM 808 O O . ALA A 1 103 ? 23.292 -0.988 -22.884 1.00 96.56 103 ALA A O 1
ATOM 809 N N . PHE A 1 104 ? 21.049 -0.881 -23.006 1.00 96.31 104 PHE A N 1
ATOM 810 C CA . PHE A 1 104 ? 21.013 -0.682 -24.459 1.00 96.31 104 PHE A CA 1
ATOM 811 C C . PHE A 1 104 ? 21.690 0.629 -24.878 1.00 96.31 104 PHE A C 1
ATOM 813 O O . PHE A 1 104 ? 22.482 0.623 -25.820 1.00 96.31 104 PHE A O 1
ATOM 820 N N . PHE A 1 105 ? 21.455 1.735 -24.165 1.00 96.00 105 PHE A N 1
ATOM 821 C CA . PHE A 1 105 ? 22.146 2.996 -24.451 1.00 96.00 105 PHE A CA 1
ATOM 822 C C . PHE A 1 105 ? 23.658 2.910 -24.225 1.00 96.00 105 PHE A C 1
ATOM 824 O O . PHE A 1 105 ? 24.417 3.388 -25.068 1.00 96.00 105 PHE A O 1
ATOM 831 N N . ALA A 1 106 ? 24.111 2.258 -23.151 1.00 96.81 106 ALA A N 1
ATOM 832 C CA . ALA A 1 106 ? 25.537 2.032 -22.923 1.00 96.81 106 ALA A CA 1
ATOM 833 C C . ALA A 1 106 ? 26.169 1.246 -24.086 1.00 96.81 106 ALA A C 1
ATOM 835 O O . ALA A 1 106 ? 27.191 1.658 -24.638 1.00 96.81 106 ALA A O 1
ATOM 836 N N . GLY A 1 107 ? 25.522 0.161 -24.527 1.00 96.19 107 GLY A N 1
ATOM 837 C CA . GLY A 1 107 ? 25.969 -0.615 -25.685 1.00 96.19 107 GLY A CA 1
ATOM 838 C C . GLY A 1 107 ? 25.971 0.188 -26.991 1.00 96.19 107 GLY A C 1
ATOM 839 O O . GLY A 1 107 ? 26.879 0.026 -27.809 1.00 96.19 107 GLY A O 1
ATOM 840 N N . ALA A 1 108 ? 25.004 1.090 -27.183 1.00 96.56 108 ALA A N 1
ATOM 841 C CA . ALA A 1 108 ? 24.964 1.980 -28.339 1.00 96.56 108 ALA A CA 1
ATOM 842 C C . ALA A 1 108 ? 26.194 2.906 -28.368 1.00 96.56 108 ALA A C 1
ATOM 844 O O . ALA A 1 108 ? 26.873 2.985 -29.390 1.00 96.56 108 ALA A O 1
ATOM 845 N N . VAL A 1 109 ? 26.539 3.538 -27.240 1.00 96.56 109 VAL A N 1
ATOM 846 C CA . VAL A 1 109 ? 27.717 4.421 -27.135 1.00 96.56 109 VAL A CA 1
ATOM 847 C C . VAL A 1 109 ? 29.015 3.666 -27.437 1.00 96.56 109 VAL A C 1
ATOM 849 O O . VAL A 1 109 ? 29.840 4.155 -28.210 1.00 96.56 109 VAL A O 1
ATOM 852 N N . PHE A 1 110 ? 29.188 2.451 -26.906 1.00 96.56 110 PHE A N 1
ATOM 853 C CA . PHE A 1 110 ? 30.362 1.630 -27.228 1.00 96.56 110 PHE A CA 1
ATOM 854 C C . PHE A 1 110 ? 30.414 1.234 -28.707 1.00 96.56 110 PHE A C 1
ATOM 856 O O . PHE A 1 110 ? 31.480 1.280 -29.317 1.00 96.56 110 PHE A O 1
ATOM 863 N N . SER A 1 111 ? 29.265 0.898 -29.298 1.00 96.62 111 SER A N 1
ATOM 864 C CA . SER A 1 111 ? 29.168 0.552 -30.722 1.00 96.62 111 SER A CA 1
ATOM 865 C C . SER A 1 111 ? 29.543 1.731 -31.617 1.00 96.62 111 SER A C 1
ATOM 867 O O . SER A 1 111 ? 30.244 1.548 -32.611 1.00 96.62 111 SER A O 1
ATOM 869 N N . LEU A 1 112 ? 29.132 2.945 -31.237 1.00 95.62 112 LEU A N 1
ATOM 870 C CA . LEU A 1 112 ? 29.513 4.172 -31.928 1.00 95.62 112 LEU A CA 1
ATOM 871 C C . LEU A 1 112 ? 31.031 4.390 -31.874 1.00 95.62 112 LEU A C 1
ATOM 873 O O . LEU A 1 112 ? 31.646 4.641 -32.907 1.00 95.62 112 LEU A O 1
ATOM 877 N N . ASN A 1 113 ? 31.645 4.226 -30.698 1.00 95.69 113 ASN A N 1
ATOM 878 C CA . ASN A 1 113 ? 33.094 4.371 -30.532 1.00 95.69 113 ASN A CA 1
ATOM 879 C C . ASN A 1 113 ? 33.899 3.303 -31.297 1.00 95.69 113 ASN A C 1
ATOM 881 O O . ASN A 1 113 ? 35.016 3.559 -31.732 1.00 95.69 113 ASN A O 1
ATOM 885 N N . ALA A 1 114 ? 33.328 2.113 -31.492 1.00 96.06 114 ALA A N 1
ATOM 886 C CA . ALA A 1 114 ? 33.918 1.039 -32.290 1.00 96.06 114 ALA A CA 1
ATOM 887 C C . ALA A 1 114 ? 33.694 1.196 -33.811 1.00 96.06 114 ALA A C 1
ATOM 889 O O . ALA A 1 114 ? 34.090 0.321 -34.578 1.00 96.06 114 ALA A O 1
ATOM 890 N N . GLY A 1 115 ? 33.025 2.264 -34.265 1.00 96.06 115 GLY A N 1
ATOM 891 C CA . GLY A 1 115 ? 32.686 2.473 -35.679 1.00 96.06 115 GLY A CA 1
ATOM 892 C C . GLY A 1 115 ? 31.579 1.550 -36.210 1.00 96.06 115 GLY A C 1
ATOM 893 O O . GLY A 1 115 ? 31.299 1.540 -37.409 1.00 96.06 115 GLY A O 1
ATOM 894 N N . LEU A 1 116 ? 30.909 0.790 -35.338 1.00 97.12 116 LEU A N 1
ATOM 895 C CA . LEU A 1 116 ? 29.833 -0.141 -35.684 1.00 97.12 116 LEU A CA 1
ATOM 896 C C . LEU A 1 116 ? 28.488 0.598 -35.785 1.00 97.12 116 LEU A C 1
ATOM 8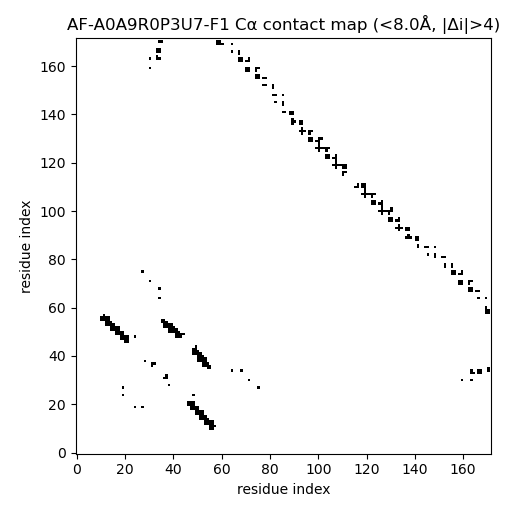98 O O . LEU A 1 116 ? 27.570 0.378 -34.990 1.00 97.12 116 LEU A O 1
ATOM 902 N N . ILE A 1 117 ? 28.362 1.474 -36.787 1.00 96.00 117 ILE A N 1
ATOM 903 C CA . ILE A 1 117 ? 27.177 2.325 -37.011 1.00 96.00 117 ILE A CA 1
ATOM 904 C C . ILE A 1 117 ? 25.852 1.527 -37.039 1.00 96.00 117 ILE A C 1
ATOM 906 O O . ILE A 1 117 ? 24.908 1.950 -36.367 1.00 96.00 117 ILE A O 1
ATOM 910 N N . PRO A 1 118 ? 25.732 0.370 -37.732 1.00 96.75 118 PRO A N 1
ATOM 911 C CA . PRO A 1 118 ? 24.468 -0.373 -37.756 1.00 96.75 118 PRO A CA 1
ATOM 912 C C . PRO A 1 118 ? 24.041 -0.867 -36.369 1.00 96.75 118 PRO A C 1
ATOM 914 O O . PRO A 1 118 ? 22.861 -0.823 -36.020 1.00 96.75 118 PRO A O 1
ATOM 917 N N . LEU A 1 119 ? 25.012 -1.296 -35.558 1.00 95.44 119 LEU A N 1
ATOM 918 C CA . LEU A 1 119 ? 24.775 -1.798 -34.209 1.00 95.44 119 LEU A CA 1
ATOM 919 C C . LEU A 1 119 ? 24.359 -0.660 -33.265 1.00 95.44 119 LEU A C 1
ATOM 921 O O . LEU A 1 119 ? 23.411 -0.818 -32.499 1.00 95.44 119 LEU A O 1
ATOM 925 N N . PHE A 1 120 ? 24.988 0.514 -33.385 1.00 96.81 120 PHE A N 1
ATOM 926 C CA . PHE A 1 120 ? 24.579 1.725 -32.667 1.00 96.81 120 PHE A CA 1
ATOM 927 C C . PHE A 1 120 ? 23.107 2.080 -32.923 1.00 96.81 120 PHE A C 1
ATOM 929 O O . PHE A 1 120 ? 22.360 2.288 -31.968 1.00 96.81 120 PHE A O 1
ATOM 936 N N . LEU A 1 121 ? 22.674 2.106 -34.189 1.00 96.44 121 LEU A N 1
ATOM 937 C CA . LEU A 1 121 ? 21.290 2.441 -34.543 1.00 96.44 121 LEU A CA 1
ATOM 938 C C . LEU A 1 121 ? 20.296 1.421 -33.978 1.00 96.44 121 LEU A C 1
ATOM 940 O O . LEU A 1 121 ? 19.269 1.806 -33.416 1.00 96.44 121 LEU A O 1
ATOM 944 N N . PHE A 1 122 ? 20.621 0.129 -34.077 1.00 96.94 122 PHE A N 1
ATOM 945 C CA . PHE A 1 122 ? 19.787 -0.935 -33.526 1.00 96.94 122 PHE A CA 1
ATOM 946 C C . PHE A 1 122 ? 19.633 -0.802 -32.005 1.00 96.94 122 PHE A C 1
ATOM 948 O O . PHE A 1 122 ? 18.507 -0.781 -31.503 1.00 96.94 122 PHE A O 1
ATOM 955 N N . LEU A 1 123 ? 20.739 -0.668 -31.264 1.00 96.00 123 LEU A N 1
ATOM 956 C CA . LEU A 1 123 ? 20.697 -0.554 -29.804 1.00 96.00 123 LEU A CA 1
ATOM 957 C C . LEU A 1 123 ? 20.061 0.759 -29.348 1.00 96.00 123 LEU A C 1
ATOM 959 O O . LEU A 1 123 ? 19.278 0.745 -28.404 1.00 96.00 123 LEU A O 1
ATOM 963 N N . GLY A 1 124 ? 20.354 1.878 -30.014 1.00 94.44 124 GLY A N 1
ATOM 964 C CA . GLY A 1 124 ? 19.787 3.184 -29.678 1.00 94.44 124 GLY A CA 1
ATOM 965 C C . GLY A 1 124 ? 18.266 3.212 -29.829 1.00 94.44 124 GLY A C 1
ATOM 966 O O . GLY A 1 124 ? 17.567 3.699 -28.940 1.00 94.44 124 GLY A O 1
ATOM 967 N N . PHE A 1 125 ? 17.743 2.616 -30.906 1.00 95.62 125 PHE A N 1
ATOM 968 C CA . PHE A 1 125 ? 16.302 2.460 -31.108 1.00 95.62 125 PHE A CA 1
ATOM 969 C C . PHE A 1 125 ? 15.652 1.643 -29.983 1.00 95.62 125 PHE A C 1
ATOM 971 O O . PHE A 1 125 ? 14.653 2.071 -29.403 1.00 95.62 125 PHE A O 1
ATOM 978 N N . HIS A 1 126 ? 16.243 0.501 -29.619 1.00 94.00 126 HIS A N 1
ATOM 979 C CA . HIS A 1 126 ? 15.727 -0.324 -28.525 1.00 94.00 126 HIS A CA 1
ATOM 980 C C . HIS A 1 126 ? 15.834 0.397 -27.177 1.00 94.00 126 HIS A C 1
ATOM 982 O O . HIS A 1 126 ? 14.861 0.420 -26.429 1.00 94.00 126 HIS A O 1
ATOM 988 N N . GLY A 1 127 ? 16.957 1.056 -26.886 1.00 93.88 127 GLY A N 1
ATOM 989 C CA . GLY A 1 127 ? 17.135 1.856 -25.673 1.00 93.88 127 GLY A CA 1
ATOM 990 C C . GLY A 1 127 ? 16.031 2.898 -25.504 1.00 93.88 127 GLY A C 1
ATOM 991 O O . GLY A 1 127 ? 15.437 2.997 -24.431 1.00 93.88 127 GLY A O 1
ATOM 992 N N . LEU A 1 128 ? 15.665 3.592 -26.587 1.00 93.88 128 LEU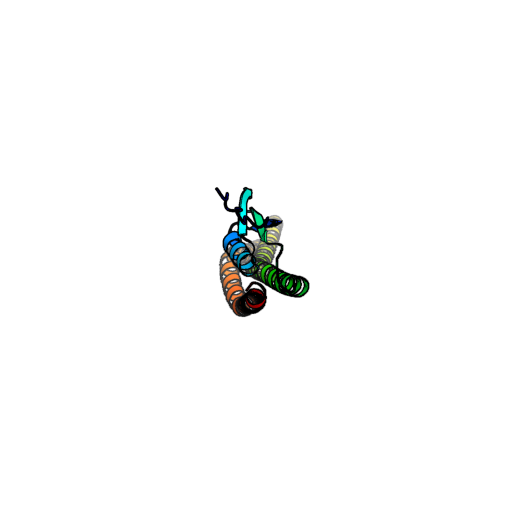 A N 1
ATOM 993 C CA . LEU A 1 128 ? 14.570 4.560 -26.573 1.00 93.88 128 LEU A CA 1
ATOM 994 C C . LEU A 1 128 ? 13.202 3.901 -26.329 1.00 93.88 128 LEU A C 1
ATOM 996 O O . LEU A 1 128 ? 12.421 4.404 -25.520 1.00 93.88 128 LEU A O 1
ATOM 1000 N N . LEU A 1 129 ? 12.918 2.760 -26.970 1.00 93.94 129 LEU A N 1
ATOM 1001 C CA . LEU A 1 129 ? 11.684 2.000 -26.726 1.00 93.94 129 LEU A CA 1
ATOM 1002 C C . LEU A 1 129 ? 11.556 1.579 -25.255 1.00 93.94 129 LEU A C 1
ATOM 1004 O O . LEU A 1 129 ? 10.510 1.787 -24.634 1.00 93.94 129 LEU A O 1
ATOM 1008 N N . PHE A 1 130 ? 12.628 1.030 -24.682 1.00 92.94 130 PHE A N 1
ATOM 1009 C CA . PHE A 1 130 ? 12.679 0.627 -23.277 1.00 92.94 130 PHE A CA 1
ATOM 1010 C C . PHE A 1 130 ? 12.629 1.823 -22.315 1.00 92.94 130 PHE A C 1
ATOM 1012 O O . PHE A 1 130 ? 12.186 1.659 -21.185 1.00 92.94 130 PHE A O 1
ATOM 1019 N N . TRP A 1 131 ? 13.008 3.031 -22.740 1.00 90.38 131 TRP A N 1
ATOM 1020 C CA . TRP A 1 131 ? 12.906 4.237 -21.912 1.00 90.38 131 TRP A CA 1
ATOM 1021 C C . TRP A 1 131 ? 11.478 4.791 -21.816 1.00 90.38 131 TRP A C 1
ATOM 1023 O O . TRP A 1 131 ? 11.069 5.292 -20.770 1.00 90.38 131 TRP A O 1
ATOM 1033 N N . VAL A 1 132 ? 10.691 4.680 -22.891 1.00 91.81 132 VAL A N 1
ATOM 1034 C CA . VAL A 1 132 ? 9.293 5.153 -22.928 1.00 91.81 132 VAL A CA 1
ATOM 1035 C C . VAL A 1 132 ? 8.328 4.133 -22.304 1.00 91.81 132 VAL A C 1
ATOM 1037 O O . VAL A 1 132 ? 7.317 4.504 -21.699 1.00 91.81 132 VAL A O 1
ATOM 1040 N N . ALA A 1 133 ? 8.640 2.838 -22.402 1.00 91.69 133 ALA A N 1
ATOM 1041 C CA . ALA A 1 133 ? 7.788 1.750 -21.920 1.00 91.69 133 ALA A CA 1
ATOM 1042 C C . ALA A 1 133 ? 7.357 1.830 -20.430 1.00 91.69 133 ALA A C 1
ATOM 1044 O O . ALA A 1 133 ? 6.183 1.549 -20.157 1.00 91.69 133 ALA A O 1
ATOM 1045 N N . PRO A 1 134 ? 8.208 2.231 -19.458 1.00 91.69 134 PRO A N 1
ATOM 1046 C CA . PRO A 1 134 ? 7.857 2.291 -18.039 1.00 91.69 134 PRO A CA 1
ATOM 1047 C C . PRO A 1 134 ? 6.639 3.165 -17.734 1.00 91.69 134 PRO A C 1
ATOM 1049 O O . PRO A 1 134 ? 5.833 2.788 -16.886 1.00 91.69 134 PRO A O 1
ATOM 1052 N N . TYR A 1 135 ? 6.450 4.281 -18.449 1.00 89.25 135 TYR A N 1
ATOM 1053 C CA . TYR A 1 135 ? 5.312 5.184 -18.233 1.00 89.25 135 TYR A CA 1
ATOM 1054 C C . TYR A 1 135 ? 3.968 4.478 -18.481 1.00 89.25 135 TYR A C 1
ATOM 1056 O O . TYR A 1 135 ? 3.046 4.517 -17.657 1.00 89.25 135 TYR A O 1
ATOM 1064 N N . PHE A 1 136 ? 3.879 3.755 -19.599 1.00 90.06 136 PHE A N 1
ATOM 1065 C CA . PHE A 1 136 ? 2.687 2.991 -19.961 1.00 90.06 136 PHE A CA 1
ATOM 1066 C C . PHE A 1 136 ? 2.518 1.746 -19.090 1.00 90.06 136 PHE A C 1
ATOM 1068 O O . PHE A 1 136 ? 1.404 1.418 -18.668 1.00 90.06 136 PHE A O 1
ATOM 1075 N N . LEU A 1 137 ? 3.619 1.048 -18.815 1.00 89.69 137 LEU A N 1
ATOM 1076 C CA . LEU A 1 137 ? 3.608 -0.214 -18.089 1.00 89.69 137 LEU A CA 1
ATOM 1077 C C . LEU A 1 137 ? 3.246 -0.022 -16.615 1.00 89.69 137 LEU A C 1
ATOM 1079 O O . LEU A 1 137 ? 2.413 -0.767 -16.101 1.00 89.69 137 LEU A O 1
ATOM 1083 N N . HIS A 1 138 ? 3.786 1.010 -15.962 1.00 89.56 138 HIS A N 1
ATOM 1084 C CA . HIS A 1 138 ? 3.481 1.335 -14.571 1.00 89.56 138 HIS A CA 1
ATOM 1085 C C . HIS A 1 138 ? 1.979 1.566 -14.371 1.00 89.56 138 HIS A C 1
ATOM 1087 O O . HIS A 1 138 ? 1.364 0.968 -13.488 1.00 89.56 138 HIS A O 1
ATOM 1093 N N . THR A 1 139 ? 1.361 2.376 -15.233 1.00 88.38 139 THR A N 1
ATOM 1094 C CA . THR A 1 139 ? -0.065 2.710 -15.123 1.00 88.38 139 THR A CA 1
ATOM 1095 C C . THR A 1 139 ? -0.949 1.478 -15.330 1.00 88.38 139 THR A C 1
ATOM 1097 O O . THR A 1 139 ? -1.836 1.220 -14.517 1.00 88.38 139 THR A O 1
ATOM 1100 N N . ARG A 1 140 ? -0.675 0.667 -16.362 1.00 90.62 140 ARG A N 1
ATOM 1101 C CA . ARG A 1 140 ? -1.443 -0.559 -16.651 1.00 90.62 140 ARG A CA 1
ATOM 1102 C C . ARG A 1 140 ? -1.261 -1.647 -15.592 1.00 90.62 140 ARG A C 1
ATOM 1104 O O . ARG A 1 140 ? -2.219 -2.334 -15.243 1.00 90.62 140 ARG A O 1
ATOM 1111 N N . LEU A 1 141 ? -0.045 -1.828 -15.079 1.00 91.00 141 LEU A N 1
ATOM 1112 C CA . LEU A 1 141 ? 0.216 -2.810 -14.027 1.00 91.00 141 LEU A CA 1
ATOM 1113 C C . LEU A 1 141 ? -0.413 -2.390 -12.709 1.00 91.00 141 LEU A C 1
ATOM 1115 O O . LEU A 1 141 ? -1.017 -3.229 -12.044 1.00 91.00 141 LEU A O 1
ATOM 1119 N N . ARG A 1 142 ? -0.331 -1.103 -12.357 1.00 91.00 142 ARG A N 1
ATOM 1120 C CA . ARG A 1 142 ? -0.959 -0.576 -11.147 1.00 91.00 142 ARG A CA 1
ATOM 1121 C C . ARG A 1 142 ? -2.470 -0.794 -11.169 1.00 91.00 142 ARG A C 1
ATOM 1123 O O . ARG A 1 142 ? -3.009 -1.251 -10.167 1.00 91.00 142 ARG A O 1
ATOM 1130 N N . THR A 1 143 ? -3.155 -0.519 -12.282 1.00 90.25 143 THR A N 1
ATOM 1131 C CA . THR A 1 143 ? -4.611 -0.737 -12.382 1.00 90.25 143 THR A CA 1
ATOM 1132 C C . THR A 1 143 ? -4.973 -2.218 -12.339 1.00 90.25 143 THR A C 1
ATOM 1134 O O . THR A 1 143 ? -5.867 -2.604 -11.589 1.00 90.25 143 THR A O 1
ATOM 1137 N N . ARG A 1 144 ? -4.237 -3.073 -13.060 1.00 90.75 144 ARG A N 1
ATOM 1138 C CA . ARG A 1 1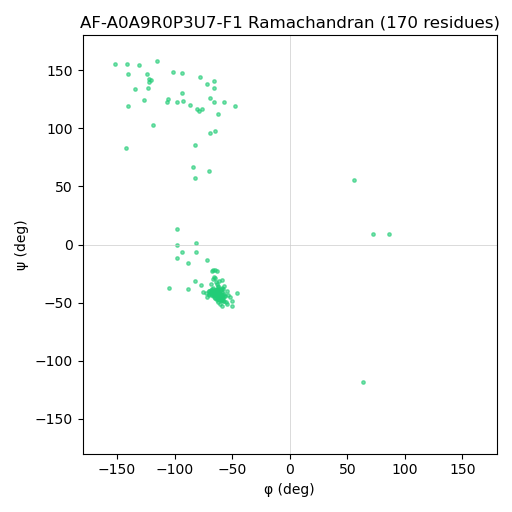44 ? -4.449 -4.528 -13.032 1.00 90.75 144 ARG A CA 1
ATOM 1139 C C . ARG A 1 144 ? -4.251 -5.106 -11.631 1.00 90.75 144 ARG A C 1
ATOM 1141 O O . ARG A 1 144 ? -5.101 -5.851 -11.153 1.00 90.75 144 ARG A O 1
ATOM 1148 N N . LYS A 1 145 ? -3.161 -4.735 -10.954 1.00 90.06 145 LYS A N 1
ATOM 1149 C CA . LYS A 1 145 ? -2.883 -5.179 -9.583 1.00 90.06 145 LYS A CA 1
ATOM 1150 C C . LYS A 1 145 ? -3.866 -4.588 -8.580 1.00 90.06 145 LYS A C 1
ATOM 1152 O O . LYS A 1 145 ? -4.244 -5.278 -7.643 1.00 90.06 145 LYS A O 1
ATOM 1157 N N . ALA A 1 146 ? -4.343 -3.362 -8.786 1.00 90.75 146 ALA A N 1
ATOM 1158 C CA . ALA A 1 146 ? -5.407 -2.804 -7.959 1.00 90.75 146 ALA A CA 1
ATOM 1159 C C . ALA A 1 146 ? -6.702 -3.626 -8.058 1.00 90.75 146 ALA A C 1
ATOM 1161 O O . ALA A 1 146 ? -7.288 -3.913 -7.020 1.00 90.75 146 ALA A O 1
ATOM 1162 N N . ALA A 1 147 ? -7.098 -4.052 -9.262 1.00 92.31 147 ALA A N 1
ATOM 1163 C CA . ALA A 1 147 ? -8.274 -4.899 -9.470 1.00 92.31 147 ALA A CA 1
ATOM 1164 C C . ALA A 1 147 ? -8.097 -6.315 -8.893 1.00 92.31 147 ALA A C 1
ATOM 1166 O O . ALA A 1 147 ? -9.006 -6.845 -8.267 1.00 92.31 147 ALA A O 1
ATOM 1167 N N . GLU A 1 148 ? -6.912 -6.910 -9.050 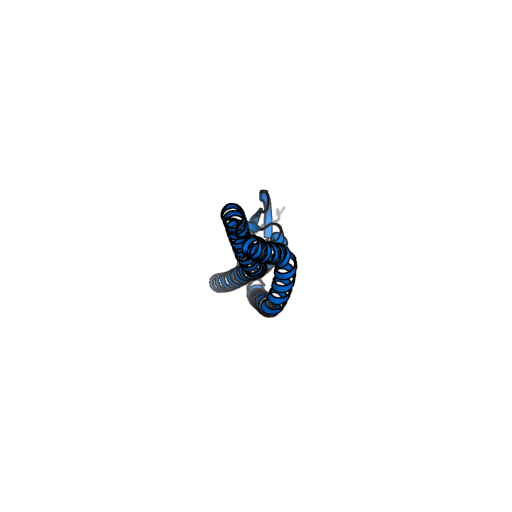1.00 92.62 148 GLU A N 1
ATOM 1168 C CA . GLU A 1 148 ? -6.583 -8.236 -8.504 1.00 92.62 148 GLU A CA 1
ATOM 1169 C C . GLU A 1 148 ? -6.593 -8.251 -6.966 1.00 92.62 148 GLU A C 1
ATOM 1171 O O . GLU A 1 148 ? -7.063 -9.204 -6.346 1.00 92.62 148 GLU A O 1
ATOM 1176 N N . LEU A 1 149 ? -6.098 -7.179 -6.342 1.00 92.94 149 LEU A N 1
ATOM 1177 C CA . LEU A 1 149 ? -5.990 -7.072 -4.887 1.00 92.94 149 LEU A CA 1
ATOM 1178 C C . LEU A 1 149 ? -7.248 -6.505 -4.215 1.00 92.94 149 LEU A C 1
ATOM 1180 O O . LEU A 1 149 ? -7.394 -6.671 -3.007 1.00 92.94 149 LEU A O 1
ATOM 1184 N N . ALA A 1 150 ? -8.158 -5.872 -4.962 1.00 93.25 150 ALA A N 1
ATOM 1185 C CA . ALA A 1 150 ? -9.432 -5.367 -4.444 1.00 93.25 150 ALA A CA 1
ATOM 1186 C C . ALA A 1 150 ? -10.224 -6.421 -3.638 1.00 93.25 150 ALA A C 1
ATOM 1188 O O . ALA A 1 150 ? -10.464 -6.175 -2.458 1.00 93.25 150 ALA A O 1
ATOM 1189 N N . PRO A 1 151 ? -10.509 -7.637 -4.152 1.00 95.12 151 PRO A N 1
ATOM 1190 C CA . PRO A 1 151 ? -11.250 -8.641 -3.381 1.00 95.12 151 PRO A CA 1
ATOM 1191 C C . PRO A 1 151 ? -10.484 -9.171 -2.158 1.00 95.12 151 PRO A C 1
ATOM 1193 O O . PRO A 1 151 ? -11.075 -9.734 -1.237 1.00 95.12 151 PRO A O 1
ATOM 1196 N N . LEU A 1 152 ? -9.151 -9.063 -2.130 1.00 94.06 152 LEU A N 1
ATOM 1197 C CA . LEU A 1 152 ? -8.362 -9.410 -0.943 1.00 94.06 152 LEU A CA 1
ATOM 1198 C C . LEU A 1 152 ? -8.487 -8.331 0.131 1.00 94.06 152 LEU A C 1
ATOM 1200 O O . LEU A 1 152 ? -8.648 -8.670 1.300 1.00 94.06 152 LEU A O 1
ATOM 1204 N N . ILE A 1 153 ? -8.461 -7.061 -0.270 1.00 93.88 153 ILE A N 1
ATOM 1205 C CA . ILE A 1 153 ? -8.667 -5.915 0.618 1.00 93.88 153 ILE A CA 1
ATOM 1206 C C . ILE A 1 153 ? -10.091 -5.924 1.184 1.00 93.88 153 ILE A C 1
ATOM 1208 O O . ILE A 1 153 ? -10.253 -5.830 2.398 1.00 93.88 153 ILE A O 1
ATOM 1212 N N . ASP A 1 154 ? -11.103 -6.149 0.345 1.00 94.75 154 ASP A N 1
ATOM 1213 C CA . ASP A 1 154 ? -12.506 -6.228 0.772 1.00 94.75 154 ASP A CA 1
ATOM 1214 C C . ASP A 1 154 ? -12.727 -7.338 1.806 1.00 94.75 154 ASP A C 1
ATOM 1216 O O . ASP A 1 154 ? -13.450 -7.156 2.786 1.00 94.75 154 ASP A O 1
ATOM 1220 N N . ARG A 1 155 ? -12.040 -8.478 1.652 1.00 95.81 155 ARG A N 1
ATOM 1221 C CA . ARG A 1 155 ? -12.065 -9.549 2.658 1.00 95.81 155 ARG A CA 1
ATOM 1222 C C . ARG A 1 155 ? -11.515 -9.097 4.009 1.00 95.81 155 ARG A C 1
ATOM 1224 O O . ARG A 1 155 ? -12.103 -9.438 5.029 1.00 95.81 155 ARG A O 1
ATOM 1231 N N . GLN A 1 156 ? -10.428 -8.325 4.033 1.00 96.06 156 GLN A N 1
ATOM 1232 C CA . GLN A 1 156 ? -9.873 -7.799 5.286 1.00 96.06 156 GLN A CA 1
ATOM 1233 C C . GLN A 1 156 ? -10.809 -6.773 5.937 1.00 96.06 156 GLN A C 1
ATOM 1235 O O . GLN A 1 156 ? -10.997 -6.815 7.149 1.00 96.06 156 GLN A O 1
ATOM 1240 N N . TYR A 1 157 ? -11.468 -5.917 5.148 1.00 93.94 157 TYR A N 1
ATOM 1241 C CA . TYR A 1 157 ? -12.533 -5.047 5.662 1.00 93.94 157 TYR A CA 1
ATOM 1242 C C . TYR A 1 157 ? -13.695 -5.847 6.264 1.00 93.94 157 TYR A C 1
ATOM 1244 O O . TYR A 1 157 ? -14.226 -5.471 7.308 1.00 93.94 157 TYR A O 1
ATOM 1252 N N . GLY A 1 158 ? -14.052 -6.981 5.655 1.00 94.12 158 GLY A N 1
ATOM 1253 C CA . GLY A 1 158 ? -15.017 -7.926 6.215 1.00 94.12 158 GLY A CA 1
ATOM 1254 C C . GLY A 1 158 ? -14.610 -8.446 7.596 1.00 94.12 158 GLY A C 1
ATOM 1255 O O . GLY A 1 158 ? -15.428 -8.413 8.512 1.00 94.12 158 GLY A O 1
ATOM 1256 N N . VAL A 1 159 ? -13.344 -8.846 7.766 1.00 94.75 159 VAL A N 1
ATOM 1257 C CA . VAL A 1 159 ? -12.794 -9.311 9.057 1.00 94.75 159 VAL A CA 1
ATOM 1258 C C . VAL A 1 159 ? -12.845 -8.208 10.115 1.00 94.75 159 VAL A C 1
ATOM 1260 O O . VAL A 1 159 ? -13.261 -8.458 11.247 1.00 94.75 159 VAL A O 1
ATOM 1263 N N . ILE A 1 160 ? -12.468 -6.978 9.755 1.00 95.06 160 ILE A N 1
ATOM 1264 C CA . ILE A 1 160 ? -12.542 -5.820 10.658 1.00 95.06 160 ILE A CA 1
ATOM 1265 C C . ILE A 1 160 ? -13.986 -5.593 11.117 1.00 95.06 160 ILE A C 1
ATOM 1267 O O . ILE A 1 160 ? -14.238 -5.433 12.308 1.00 95.06 160 ILE A O 1
ATOM 1271 N N . ARG A 1 161 ? -14.949 -5.629 10.192 1.00 92.94 161 ARG A N 1
ATOM 1272 C CA . ARG A 1 161 ? -16.366 -5.445 10.523 1.00 92.94 161 ARG A CA 1
ATOM 1273 C C . ARG A 1 161 ? -16.892 -6.553 11.436 1.00 92.94 161 ARG A C 1
ATOM 1275 O O . ARG A 1 161 ? -17.517 -6.259 12.446 1.00 92.94 161 ARG A O 1
ATOM 1282 N N . GLU A 1 162 ? -16.612 -7.814 11.117 1.00 94.75 162 GLU A N 1
ATOM 1283 C CA . GLU A 1 162 ? -17.065 -8.963 11.911 1.00 94.75 162 GLU A CA 1
ATOM 1284 C C . GLU A 1 162 ? -16.489 -8.939 13.337 1.00 94.75 162 GLU A C 1
ATOM 1286 O O . GLU A 1 162 ? -17.193 -9.198 14.316 1.00 94.75 162 GLU A O 1
ATOM 1291 N N . THR A 1 163 ? -15.205 -8.604 13.474 1.00 93.88 163 THR A N 1
ATOM 1292 C CA . THR A 1 163 ? -14.545 -8.500 14.785 1.00 93.88 163 THR A CA 1
ATOM 1293 C C . THR A 1 163 ? -15.071 -7.316 15.596 1.00 93.88 163 THR A C 1
ATOM 1295 O O . THR A 1 163 ? -15.309 -7.475 16.795 1.00 93.88 163 THR A O 1
ATOM 1298 N N . ALA A 1 164 ? -15.336 -6.175 14.952 1.00 91.19 164 ALA A N 1
ATOM 1299 C CA . ALA A 1 164 ? -15.979 -5.013 15.562 1.00 91.19 164 ALA A CA 1
ATOM 1300 C C . ALA A 1 164 ? -17.403 -5.322 16.062 1.00 91.19 164 ALA A C 1
ATOM 1302 O O . ALA A 1 164 ? -17.736 -5.016 17.207 1.00 91.19 164 ALA A O 1
ATOM 1303 N N . GLU A 1 165 ? -18.230 -5.986 15.250 1.00 91.50 165 GLU A N 1
ATOM 1304 C CA . GLU A 1 165 ? -19.593 -6.389 15.628 1.00 91.50 165 GLU A CA 1
ATOM 1305 C C . GLU A 1 165 ? -19.592 -7.329 16.843 1.00 91.50 165 GLU A C 1
ATOM 1307 O O . GLU A 1 165 ? -20.364 -7.138 17.788 1.00 91.50 165 GLU A O 1
ATOM 1312 N N . ARG A 1 166 ? -18.680 -8.310 16.867 1.00 90.81 166 ARG A N 1
ATOM 1313 C CA . ARG A 1 166 ? -18.505 -9.213 18.016 1.00 90.81 166 ARG A CA 1
ATOM 1314 C C . ARG A 1 166 ? -18.049 -8.471 19.266 1.00 90.81 166 ARG A C 1
ATOM 1316 O O . ARG A 1 166 ? -18.576 -8.731 20.345 1.00 90.81 166 ARG A O 1
ATOM 1323 N N . ALA A 1 167 ? -17.097 -7.548 19.135 1.00 88.81 167 ALA A N 1
ATOM 1324 C CA . ALA A 1 167 ? -16.597 -6.755 20.254 1.00 88.81 167 ALA A CA 1
ATOM 1325 C C . ALA A 1 167 ? -17.685 -5.857 20.852 1.00 88.81 167 ALA A C 1
ATOM 1327 O O . ALA A 1 167 ? -17.804 -5.774 22.074 1.00 88.81 167 ALA A O 1
ATOM 1328 N N . HIS A 1 168 ? -18.536 -5.260 20.014 1.00 87.44 168 HIS A N 1
ATOM 1329 C CA . HIS A 1 168 ? -19.649 -4.427 20.464 1.00 87.44 168 HIS A CA 1
ATOM 1330 C C . HIS A 1 168 ? -20.626 -5.181 21.386 1.00 87.44 168 HIS A C 1
ATOM 1332 O O . HIS A 1 168 ? -21.184 -4.589 22.309 1.00 87.44 168 HIS A O 1
ATOM 1338 N N . GLY A 1 169 ? -20.781 -6.499 21.208 1.00 84.62 169 GLY A N 1
ATOM 1339 C CA . GLY A 1 169 ? -21.563 -7.351 22.112 1.00 84.62 169 GLY A CA 1
ATOM 1340 C C . GLY A 1 169 ? -20.999 -7.465 23.538 1.00 84.62 169 GLY A C 1
ATOM 1341 O O . GLY A 1 169 ? -21.748 -7.768 24.461 1.00 84.62 169 GLY A O 1
ATOM 1342 N N . PHE A 1 170 ? -19.705 -7.199 23.735 1.00 83.38 170 PHE A N 1
ATOM 1343 C CA . PHE A 1 170 ? -19.031 -7.227 25.041 1.00 83.38 170 PHE A CA 1
ATOM 1344 C C . PHE A 1 170 ? -18.880 -5.843 25.688 1.00 83.38 170 PHE A C 1
ATOM 1346 O O . PHE A 1 170 ? -18.514 -5.748 26.859 1.00 83.38 170 PHE A O 1
ATOM 1353 N N . LEU A 1 171 ? -19.135 -4.774 24.932 1.00 77.31 171 LEU A N 1
ATOM 1354 C CA . LEU A 1 171 ? -19.041 -3.387 25.396 1.00 77.31 171 LEU A CA 1
ATOM 1355 C C . LEU A 1 171 ? -20.384 -2.831 25.909 1.00 77.31 171 LEU A C 1
ATOM 1357 O O . LEU A 1 171 ? -20.408 -1.719 26.433 1.00 77.31 171 LEU A O 1
ATOM 1361 N N . LYS A 1 172 ? -21.479 -3.590 25.755 1.00 62.66 172 LYS A N 1
ATOM 1362 C CA . LYS A 1 172 ? -22.808 -3.301 26.319 1.00 62.66 172 LYS A CA 1
ATOM 1363 C C . LYS A 1 172 ? -23.018 -3.922 27.697 1.00 62.66 172 LYS A C 1
ATOM 1365 O O . LYS A 1 172 ? -22.484 -5.029 27.952 1.00 62.66 172 LYS A O 1
#

Sequence (172 aa):
MTIAANDRQAVSYEYTTIRVERDKERLHREVHESFGWILDGRVPAGETVTLELKRDRRIRNRPVVAELQRTAEEALASIGRLERSKTAIASAVAYSVGLAGAAFFAGAVFSLNAGLIPLFLFLGFHGLLFWVAPYFLHTRLRTRKAAELAPLIDRQYGVIRETAERAHGFLK

Secondary structure (DSSP, 8-state):
----------PPEEEEEEEEETTTHHHHHHHHHHTT-EEEEEEEETTEEEEEEEEES--TTHHHHHHHHHHHHHHHHHHHHHHHHHHHHHHHHHHHHHHHHHHHHHHHHHHHHTT-HHHHHHHHHHHHHHHHHHHHHHHHHHHHHHHHHHHHHHHHHHHHHHHHHHHHHHH-

pLDDT: mean 88.22, std 12.39, range [32.22, 97.12]

Nearest PDB structures (foldseek):
  9csi-assembly1_A  TM=3.743E-01  e=1.559E+00  Acinetobacter baumannii
  8tsh-assembly1_F  TM=3.659E-01  e=2.743E+00  Caldimonas thermodepolymerans
  7sqc-assembly1_1G  TM=3.874E-01  e=5.826E+00  Chlamydomonas reinhardtii
  9dbq-assembly1_B  TM=3.251E-01  e=3.998E+00  Homo sapiens